Protein AF-A0A940Z3B4-F1 (afdb_monomer)

Foldseek 3Di:
DPPPPPQDPDFFPLSNVVSVCVVVVVVVVQVVCCVVVVDHPCSVVVSVVRCVVGTDPDPPPD

Solvent-accessible surface area (backbone atoms only — not comparable to full-atom values): 3719 Å² total; per-residue (Å²): 132,87,79,78,63,89,67,62,86,50,67,13,52,17,41,43,51,49,48,51,31,54,77,71,49,48,55,56,55,49,52,52,47,24,70,75,68,71,48,80,76,51,63,66,61,52,25,52,50,34,22,70,76,40,52,54,90,66,80,81,81,121

Mean predicted aligned error: 7.81 Å

Sequence (62 aa):
MKVRTGLKVGNGLGDTVADLAHLTGMDQLAKTYEQVTGNSCGCKERQDKLNQLFQFSIPRVG

pLDDT: mean 80.37, std 16.75, range [33.91, 94.19]

Secondary structure (DSSP, 8-state):
----------SBHHHHHHHHHHHHTHHHHHHHHHHHH-----HHHHHHHHHHHSB-------

Structure (mmCIF, N/CA/C/O backbone):
data_AF-A0A940Z3B4-F1
#
_entry.id   AF-A0A940Z3B4-F1
#
loop_
_atom_site.group_PDB
_atom_site.id
_atom_site.type_symbol
_atom_site.label_atom_id
_atom_site.label_alt_id
_atom_site.label_comp_id
_atom_site.label_asym_id
_atom_site.label_entity_id
_atom_site.label_seq_id
_atom_site.pdbx_PDB_ins_code
_atom_site.Cartn_x
_atom_site.Cartn_y
_atom_site.Cartn_z
_atom_site.occupancy
_atom_site.B_iso_or_equiv
_atom_site.auth_seq_id
_atom_site.auth_comp_id
_atom_site.auth_asym_id
_atom_site.auth_atom_id
_atom_site.pdbx_PDB_model_num
ATOM 1 N N . MET A 1 1 ? -0.963 -20.683 -24.577 1.00 36.72 1 MET A N 1
ATOM 2 C CA . MET A 1 1 ? -2.122 -19.938 -24.037 1.00 36.72 1 MET A CA 1
ATOM 3 C C . MET A 1 1 ? -1.643 -18.555 -23.629 1.00 36.72 1 MET A C 1
ATOM 5 O O . MET A 1 1 ? -0.773 -18.459 -22.776 1.00 36.72 1 MET A O 1
ATOM 9 N N . LYS A 1 2 ? -2.117 -17.489 -24.283 1.00 33.91 2 LYS A N 1
ATOM 10 C CA . LYS A 1 2 ? -1.819 -16.112 -23.862 1.00 33.91 2 LYS A CA 1
ATOM 11 C C . LYS A 1 2 ? -2.788 -15.793 -22.730 1.00 33.91 2 LYS A C 1
ATOM 13 O O . LYS A 1 2 ? -3.907 -15.361 -22.987 1.00 33.91 2 LYS A O 1
ATOM 18 N N . VAL A 1 3 ? -2.386 -16.083 -21.494 1.00 40.94 3 VAL A N 1
ATOM 19 C CA . VAL A 1 3 ? -3.086 -15.576 -20.311 1.00 40.94 3 VAL A CA 1
ATOM 20 C C . VAL A 1 3 ? -2.874 -14.066 -20.341 1.00 40.94 3 VAL A C 1
ATOM 22 O O . VAL A 1 3 ? -1.858 -13.553 -19.889 1.00 40.94 3 VAL A O 1
ATOM 25 N N . ARG A 1 4 ? -3.775 -13.342 -21.009 1.00 49.06 4 ARG A N 1
ATOM 26 C CA . ARG A 1 4 ? -3.861 -11.888 -20.891 1.00 49.06 4 ARG A CA 1
ATOM 27 C C . ARG A 1 4 ? -4.477 -11.624 -19.527 1.00 49.06 4 ARG A C 1
ATOM 29 O O .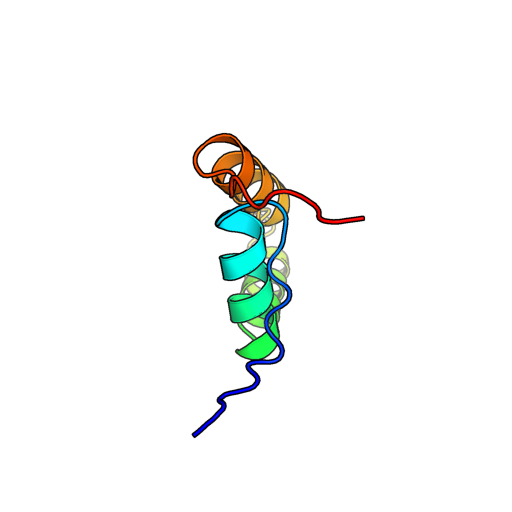 ARG A 1 4 ? -5.670 -11.367 -19.419 1.00 49.06 4 ARG A O 1
ATOM 36 N N . THR A 1 5 ? -3.682 -11.811 -18.479 1.00 54.12 5 THR A N 1
ATOM 37 C CA . THR A 1 5 ? -4.045 -11.380 -17.136 1.00 54.12 5 THR A CA 1
ATOM 38 C C . THR A 1 5 ? -4.333 -9.889 -17.225 1.00 54.12 5 THR A C 1
ATOM 40 O O . THR A 1 5 ? -3.481 -9.139 -17.693 1.00 54.12 5 THR A O 1
ATOM 43 N N . GLY A 1 6 ? -5.514 -9.448 -16.794 1.00 55.62 6 GLY A N 1
ATOM 44 C CA . GLY A 1 6 ? -5.861 -8.025 -16.689 1.00 55.62 6 GLY A CA 1
ATOM 45 C C . GLY A 1 6 ? -5.041 -7.263 -15.638 1.00 55.62 6 GLY A C 1
ATOM 46 O O . GLY A 1 6 ? -5.444 -6.177 -15.241 1.00 55.62 6 GLY A O 1
ATOM 47 N N . LEU A 1 7 ? -3.923 -7.841 -15.182 1.00 58.16 7 LEU A N 1
ATOM 48 C CA . LEU A 1 7 ? -2.938 -7.202 -14.325 1.00 58.16 7 LEU A CA 1
ATOM 49 C C . LEU A 1 7 ? -2.334 -6.020 -15.077 1.00 58.16 7 LEU A C 1
ATOM 51 O O . LEU A 1 7 ? -1.698 -6.205 -16.121 1.00 58.16 7 LEU A O 1
ATOM 55 N N . LYS A 1 8 ? -2.490 -4.816 -14.532 1.00 62.44 8 LYS A N 1
ATOM 56 C CA . LYS A 1 8 ? -1.672 -3.695 -14.962 1.00 62.44 8 LYS A CA 1
ATOM 57 C C . LYS A 1 8 ? -0.331 -3.869 -14.276 1.00 62.44 8 LYS A C 1
ATOM 59 O O . LYS A 1 8 ? -0.227 -3.948 -13.057 1.00 62.44 8 LYS A O 1
ATOM 64 N N . VAL A 1 9 ? 0.726 -3.950 -15.073 1.00 63.53 9 VAL A N 1
ATOM 65 C CA . VAL A 1 9 ? 2.068 -3.911 -14.505 1.00 63.53 9 VAL A CA 1
ATOM 66 C C . VAL A 1 9 ? 2.316 -2.466 -14.084 1.00 63.53 9 VAL A C 1
ATOM 68 O O . VAL A 1 9 ? 2.563 -1.602 -14.925 1.00 63.53 9 VAL A O 1
ATOM 71 N N . GLY A 1 10 ? 2.120 -2.192 -12.795 1.00 72.75 10 GLY A N 1
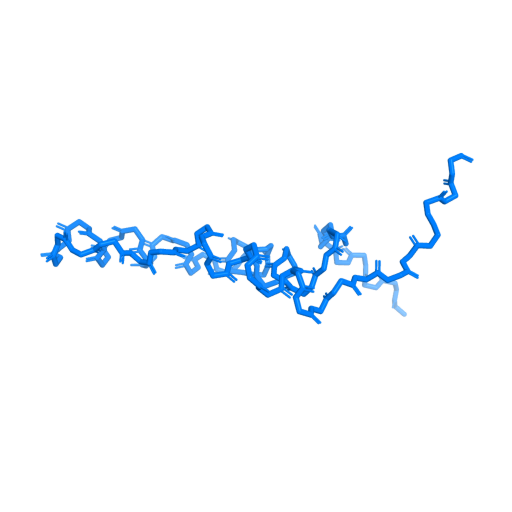ATOM 72 C CA . GLY A 1 10 ? 2.390 -0.888 -12.201 1.00 72.75 10 GLY A CA 1
ATOM 73 C C . GLY A 1 10 ? 3.886 -0.597 -12.090 1.00 72.75 10 GLY A C 1
ATOM 74 O O . GLY A 1 10 ? 4.724 -1.248 -12.712 1.00 72.75 10 GLY A O 1
ATOM 75 N N . ASN A 1 11 ? 4.238 0.402 -11.289 1.00 77.69 11 ASN A N 1
ATOM 76 C CA . ASN A 1 11 ? 5.619 0.855 -11.143 1.00 77.69 11 ASN A CA 1
ATOM 77 C C . ASN A 1 11 ? 6.466 -0.098 -10.269 1.00 77.69 11 ASN A C 1
ATOM 79 O O . ASN A 1 11 ? 7.692 0.003 -10.288 1.00 77.69 11 ASN A O 1
ATOM 83 N N . GLY A 1 12 ? 5.853 -1.032 -9.528 1.00 86.56 12 GLY A N 1
ATOM 84 C CA . GLY A 1 12 ? 6.560 -2.013 -8.695 1.00 86.56 12 GLY A CA 1
ATOM 85 C C . GLY A 1 12 ? 5.692 -3.165 -8.170 1.00 86.56 12 GLY A C 1
ATOM 86 O O . GLY A 1 12 ? 4.529 -3.332 -8.558 1.00 86.56 12 GLY A O 1
ATOM 87 N N . LEU A 1 13 ? 6.262 -3.976 -7.265 1.00 90.44 13 LEU A N 1
ATOM 88 C CA . LEU A 1 13 ? 5.565 -5.126 -6.660 1.00 90.44 13 LEU A CA 1
ATOM 89 C C . LEU A 1 13 ? 4.313 -4.719 -5.879 1.00 90.44 13 LEU A C 1
ATOM 91 O O . LEU A 1 13 ? 3.335 -5.463 -5.878 1.00 90.44 13 LEU A O 1
ATOM 95 N N . GLY A 1 14 ? 4.329 -3.556 -5.229 1.00 90.81 14 GLY A N 1
ATOM 96 C CA . GLY A 1 14 ? 3.185 -3.059 -4.469 1.00 90.81 14 GLY A CA 1
ATOM 97 C C . GLY A 1 14 ? 1.948 -2.898 -5.346 1.00 90.81 14 GLY A C 1
ATOM 98 O O . GLY A 1 14 ? 0.868 -3.336 -4.962 1.00 90.81 14 GLY A O 1
ATOM 99 N N . ASP A 1 15 ? 2.111 -2.350 -6.549 1.00 89.56 15 ASP A N 1
ATOM 100 C CA . ASP A 1 15 ? 1.016 -2.195 -7.513 1.00 89.56 15 ASP A CA 1
ATOM 101 C C . ASP A 1 15 ? 0.486 -3.547 -8.004 1.00 89.56 15 ASP A C 1
ATOM 103 O O . ASP A 1 15 ? -0.716 -3.727 -8.154 1.00 89.56 15 ASP A O 1
ATOM 107 N N . THR A 1 16 ? 1.371 -4.528 -8.186 1.00 89.94 16 THR A N 1
ATOM 108 C CA . THR A 1 16 ? 0.982 -5.890 -8.589 1.00 89.94 16 THR A CA 1
ATOM 109 C C . THR A 1 16 ? 0.143 -6.571 -7.510 1.00 89.94 16 THR A C 1
ATOM 111 O O . THR A 1 16 ? -0.864 -7.212 -7.806 1.00 89.94 16 THR A O 1
ATOM 114 N N . VAL A 1 17 ? 0.557 -6.432 -6.247 1.00 89.81 17 VAL A N 1
ATOM 115 C CA . VAL A 1 17 ? -0.178 -6.970 -5.097 1.00 89.81 17 VAL A CA 1
ATOM 116 C C . VAL A 1 17 ? -1.519 -6.260 -4.941 1.00 89.81 17 VAL A C 1
ATOM 118 O O . VAL A 1 17 ? -2.514 -6.933 -4.695 1.00 89.81 17 VAL A O 1
ATOM 121 N N . ALA A 1 18 ? -1.566 -4.939 -5.126 1.00 90.62 18 ALA A N 1
ATOM 122 C CA . ALA A 1 18 ? -2.807 -4.171 -5.082 1.00 90.62 18 ALA A CA 1
ATOM 123 C C . ALA A 1 18 ? -3.785 -4.610 -6.185 1.00 90.62 18 ALA A C 1
ATOM 125 O O . ALA A 1 18 ? -4.944 -4.890 -5.896 1.00 90.62 18 ALA A O 1
ATOM 126 N N . ASP A 1 19 ? -3.319 -4.768 -7.424 1.00 88.31 19 ASP A N 1
ATOM 127 C CA . ASP A 1 19 ? -4.145 -5.259 -8.532 1.00 88.31 19 ASP A CA 1
ATOM 128 C C . ASP A 1 19 ? -4.667 -6.678 -8.272 1.00 88.31 19 ASP A C 1
ATOM 130 O O . ASP A 1 19 ? -5.844 -6.964 -8.490 1.00 88.31 19 ASP A O 1
ATOM 134 N N . LEU A 1 20 ? -3.818 -7.577 -7.765 1.00 88.94 20 LEU A N 1
ATOM 135 C CA . LEU A 1 20 ? -4.235 -8.929 -7.390 1.00 88.94 20 LEU A CA 1
ATOM 136 C C . LEU A 1 20 ? -5.246 -8.919 -6.240 1.00 88.94 20 LEU A C 1
ATOM 138 O O . LEU A 1 20 ? -6.240 -9.643 -6.299 1.00 88.94 20 LEU A O 1
ATOM 142 N N . ALA A 1 21 ? -5.027 -8.096 -5.215 1.00 90.69 21 ALA A N 1
ATOM 143 C CA . ALA A 1 21 ? -5.948 -7.936 -4.093 1.00 90.69 21 ALA A CA 1
ATOM 144 C C . ALA A 1 21 ? -7.303 -7.381 -4.554 1.00 90.69 21 ALA A C 1
ATOM 146 O O . ALA A 1 21 ? -8.348 -7.835 -4.085 1.00 90.69 21 ALA A O 1
ATOM 147 N N . HIS A 1 22 ? -7.297 -6.476 -5.531 1.00 88.69 22 HIS A N 1
ATOM 148 C CA . HIS A 1 22 ? -8.504 -5.934 -6.135 1.00 88.69 22 HIS A CA 1
ATOM 149 C C . HIS A 1 22 ? -9.276 -6.993 -6.923 1.00 88.69 22 HIS A C 1
ATOM 151 O O . HIS A 1 22 ? -10.470 -7.198 -6.704 1.00 88.69 22 HIS A O 1
ATOM 157 N N . LEU A 1 23 ? -8.577 -7.717 -7.801 1.00 89.19 23 LEU A N 1
ATOM 158 C CA . LEU A 1 23 ? -9.156 -8.762 -8.647 1.00 89.19 23 LEU A CA 1
ATOM 159 C C . LEU A 1 23 ? -9.716 -9.937 -7.837 1.00 89.19 23 LEU A C 1
ATOM 161 O O . LEU A 1 23 ? -10.680 -10.571 -8.258 1.00 89.19 23 LEU A O 1
ATOM 165 N N . THR A 1 24 ? -9.118 -10.226 -6.683 1.00 89.19 24 THR A N 1
ATOM 166 C CA . THR A 1 24 ? -9.557 -11.297 -5.775 1.00 89.19 24 THR A CA 1
ATOM 167 C C . THR A 1 24 ? -10.564 -10.824 -4.722 1.00 89.19 24 THR A C 1
ATOM 169 O O . THR A 1 24 ? -11.102 -11.649 -3.988 1.00 89.19 24 THR A O 1
ATOM 172 N N . GLY A 1 25 ? -10.849 -9.518 -4.644 1.00 88.38 25 GLY A N 1
ATOM 173 C CA . GLY A 1 25 ? -11.795 -8.935 -3.687 1.00 88.38 25 GLY A CA 1
ATOM 174 C C . GLY A 1 25 ? -11.255 -8.756 -2.261 1.00 88.38 25 GLY A C 1
ATOM 175 O O . GLY A 1 25 ? -12.010 -8.392 -1.361 1.00 88.38 25 GLY A O 1
ATOM 176 N N . MET A 1 26 ? -9.955 -8.956 -2.029 1.00 88.44 26 MET A N 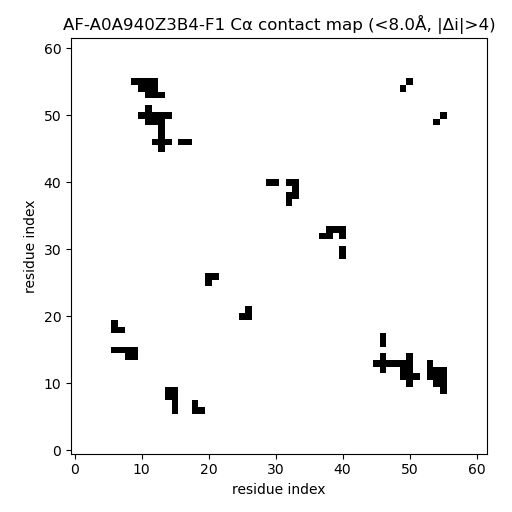1
AT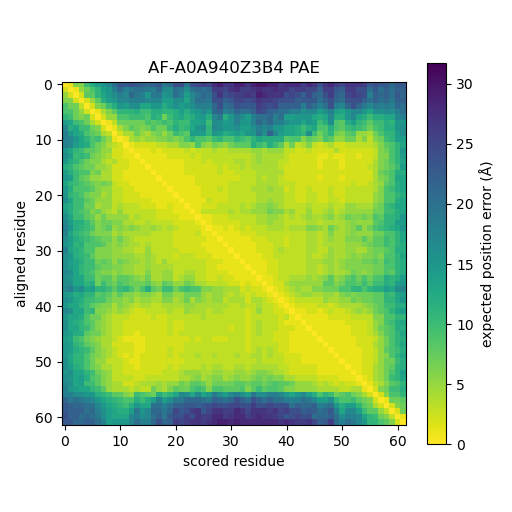OM 177 C CA . MET A 1 26 ? -9.328 -8.798 -0.709 1.00 88.44 26 MET A CA 1
ATOM 178 C C . MET A 1 26 ? -9.344 -7.348 -0.203 1.00 88.44 26 MET A C 1
ATOM 180 O O . MET A 1 26 ? -9.385 -7.126 1.008 1.00 88.44 26 MET A O 1
ATOM 184 N N . ASP A 1 27 ? -9.399 -6.362 -1.103 1.00 85.75 27 ASP A N 1
ATOM 185 C CA . ASP A 1 27 ? -9.580 -4.948 -0.739 1.00 85.75 27 ASP A CA 1
ATOM 186 C C . ASP A 1 27 ? -10.849 -4.714 0.090 1.00 85.75 27 ASP A C 1
ATOM 188 O O . ASP A 1 27 ? -10.886 -3.845 0.961 1.00 85.75 27 ASP A O 1
ATOM 192 N N . GLN A 1 28 ? -11.911 -5.481 -0.179 1.00 89.75 28 GLN A N 1
ATOM 193 C CA . GLN A 1 28 ? -13.169 -5.361 0.555 1.00 89.75 28 GLN A CA 1
ATOM 194 C C . GLN A 1 28 ? -13.004 -5.856 1.990 1.00 89.75 28 GLN A C 1
ATOM 196 O O . GLN A 1 28 ? -13.463 -5.191 2.915 1.00 89.75 28 GLN A O 1
ATOM 201 N N . LEU A 1 29 ? -12.282 -6.964 2.182 1.00 90.62 29 LEU A N 1
ATOM 202 C CA . LEU A 1 29 ? -11.972 -7.492 3.509 1.00 90.62 29 LEU A CA 1
ATOM 203 C C . LEU A 1 29 ? -11.159 -6.484 4.323 1.00 90.62 29 LEU A C 1
ATOM 205 O O . LEU A 1 29 ? -11.503 -6.203 5.470 1.00 90.62 29 LEU A O 1
ATOM 209 N N . ALA A 1 30 ? -10.138 -5.878 3.712 1.00 88.81 30 ALA A N 1
ATOM 210 C CA . ALA A 1 30 ? -9.342 -4.840 4.358 1.00 88.81 30 ALA A CA 1
ATOM 211 C C . ALA A 1 30 ? -10.208 -3.641 4.780 1.00 88.81 30 ALA A C 1
ATOM 213 O O . ALA A 1 30 ? -10.142 -3.224 5.933 1.00 88.81 30 ALA A O 1
ATOM 214 N N . LYS A 1 31 ? -11.090 -3.150 3.899 1.00 88.06 31 LYS A N 1
ATOM 215 C CA . LYS A 1 31 ? -12.029 -2.061 4.226 1.00 88.06 31 LYS A CA 1
ATOM 216 C C . LYS A 1 31 ? -12.976 -2.426 5.366 1.00 88.06 31 LYS A C 1
ATOM 218 O O . LYS A 1 31 ? -13.168 -1.627 6.277 1.00 88.06 31 LYS A O 1
ATOM 223 N N . THR A 1 32 ? -13.550 -3.629 5.348 1.00 90.69 32 THR A N 1
ATOM 224 C CA . THR A 1 32 ? -14.427 -4.075 6.442 1.00 90.69 32 THR A CA 1
ATOM 225 C C . THR A 1 32 ? -13.669 -4.190 7.761 1.00 90.69 32 THR A C 1
ATOM 227 O O . THR A 1 32 ? -14.188 -3.799 8.801 1.00 90.69 32 THR A O 1
ATOM 230 N N . TYR A 1 33 ? -12.416 -4.647 7.729 1.00 89.25 33 TYR A N 1
ATOM 231 C CA . TYR A 1 33 ? -11.563 -4.702 8.911 1.00 89.25 33 TYR A CA 1
ATOM 232 C C . TYR A 1 33 ? -11.278 -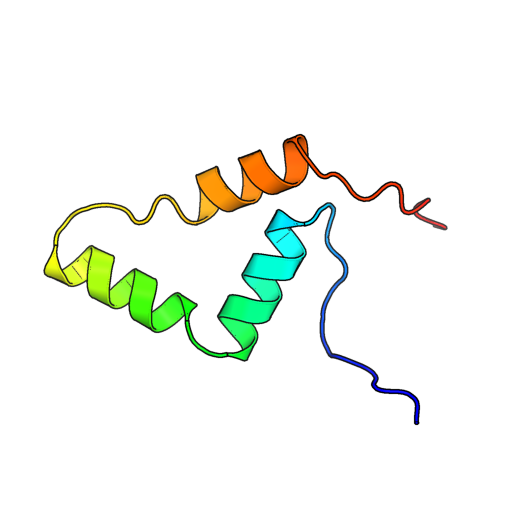3.304 9.473 1.00 89.25 33 TYR A C 1
ATOM 234 O O . TYR A 1 33 ? -11.378 -3.103 10.684 1.00 89.25 33 TYR A O 1
ATOM 242 N N . GLU A 1 34 ? -10.980 -2.323 8.616 1.00 92.19 34 GLU A N 1
ATOM 243 C CA . GLU A 1 34 ? -10.804 -0.926 9.034 1.00 92.19 34 GLU A CA 1
ATOM 244 C C . GLU A 1 34 ? -12.072 -0.367 9.687 1.00 92.19 34 GLU A C 1
ATOM 246 O O . GLU A 1 34 ? -11.998 0.265 10.738 1.00 92.19 34 GLU A O 1
ATOM 251 N N . GLN A 1 35 ? -13.243 -0.642 9.107 1.00 90.25 35 GLN A N 1
ATOM 252 C CA . GLN A 1 35 ? -14.529 -0.197 9.651 1.00 90.25 35 GLN A CA 1
ATOM 253 C C . GLN A 1 35 ? -14.845 -0.826 11.013 1.00 90.25 35 GLN A C 1
ATOM 255 O O . GLN A 1 35 ? -15.349 -0.141 11.898 1.00 90.25 35 GLN A O 1
ATOM 260 N N . VAL A 1 36 ? -14.559 -2.120 11.186 1.00 94.19 36 VAL A N 1
ATOM 261 C CA . VAL A 1 36 ? -14.865 -2.861 12.422 1.00 94.19 36 VAL A CA 1
ATOM 262 C C . VAL A 1 36 ? -13.880 -2.528 13.539 1.00 94.19 36 VAL A C 1
ATOM 264 O O . VAL A 1 36 ? -14.275 -2.409 14.695 1.00 94.19 36 VAL A O 1
ATOM 267 N N . THR A 1 37 ? -12.594 -2.395 13.214 1.00 93.25 37 THR A N 1
ATOM 268 C CA . THR A 1 37 ? -11.543 -2.202 14.224 1.00 93.25 37 THR A CA 1
ATOM 269 C C . THR A 1 37 ? -11.189 -0.740 14.468 1.00 93.25 37 THR A C 1
ATOM 271 O O . THR A 1 37 ? -10.522 -0.444 15.457 1.00 93.25 37 THR A O 1
ATOM 274 N N . GLY A 1 38 ? -11.577 0.170 13.571 1.00 90.56 38 GLY A N 1
ATOM 275 C CA . GLY A 1 38 ? -11.164 1.573 13.599 1.00 90.56 38 GLY A CA 1
ATOM 276 C C . GLY A 1 38 ? -9.676 1.797 13.300 1.00 90.56 38 GLY A C 1
ATOM 277 O O . GLY A 1 38 ? -9.218 2.937 13.314 1.00 90.56 38 GLY A O 1
ATOM 278 N N . ASN A 1 39 ? -8.908 0.738 13.023 1.00 88.69 39 ASN A N 1
ATOM 279 C CA . ASN A 1 39 ? -7.493 0.832 12.677 1.00 88.69 39 ASN A CA 1
ATOM 280 C C . ASN A 1 39 ? -7.339 0.907 11.162 1.00 88.69 39 ASN A C 1
ATOM 282 O O . ASN A 1 39 ? -7.895 0.069 10.456 1.00 88.69 39 ASN A O 1
ATOM 286 N N . SER A 1 40 ? -6.536 1.845 10.654 1.00 87.38 40 SER A N 1
ATOM 287 C CA . SER A 1 40 ? -6.210 1.845 9.226 1.00 87.38 40 SER A CA 1
ATOM 288 C C . SER A 1 40 ? -5.370 0.614 8.866 1.00 87.38 40 SER A C 1
ATOM 290 O O . SER A 1 40 ? -4.369 0.310 9.512 1.00 87.38 40 SER A O 1
ATOM 292 N N . CYS A 1 41 ? -5.740 -0.054 7.776 1.00 87.44 41 CYS A N 1
ATOM 293 C CA . CYS A 1 41 ? -4.959 -1.067 7.080 1.00 87.44 41 CYS A CA 1
ATOM 294 C C . CYS A 1 41 ? -3.564 -0.531 6.726 1.00 87.44 41 CYS A C 1
ATOM 296 O O . CYS A 1 41 ? -2.588 -1.287 6.686 1.00 87.44 41 CYS A O 1
ATOM 298 N N . GLY A 1 42 ? -3.462 0.768 6.414 1.00 91.19 42 GLY A N 1
ATOM 299 C CA . GLY A 1 42 ? -2.259 1.346 5.819 1.00 91.19 42 GLY A CA 1
ATOM 300 C C .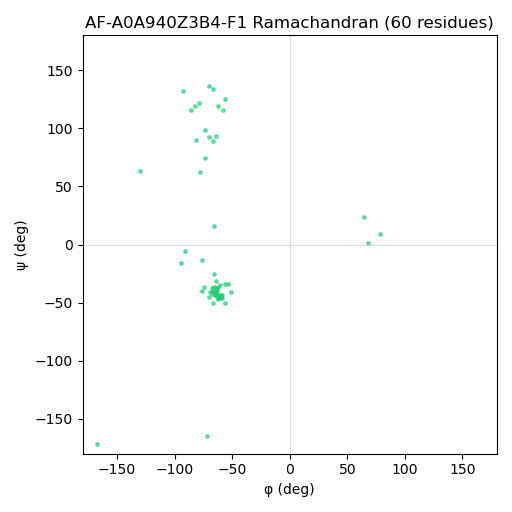 GLY A 1 42 ? -1.976 0.776 4.426 1.00 91.19 42 GLY A C 1
ATOM 301 O O . GLY A 1 42 ? -0.830 0.781 3.984 1.00 91.19 42 GLY A O 1
ATOM 302 N N . CYS A 1 43 ? -3.004 0.256 3.742 1.00 90.56 43 CYS A N 1
ATOM 303 C CA . CYS A 1 43 ? -2.895 -0.444 2.461 1.00 90.56 43 CYS A CA 1
ATOM 304 C C . CYS A 1 43 ? -2.091 0.375 1.424 1.00 90.56 43 CYS A C 1
ATOM 306 O O . CYS A 1 43 ? -1.217 -0.172 0.753 1.00 90.56 43 CYS A O 1
ATOM 308 N N . LYS A 1 44 ? -2.305 1.700 1.365 1.00 90.00 44 LYS A N 1
ATOM 309 C CA . LYS A 1 44 ? -1.589 2.600 0.447 1.00 90.00 44 LYS A CA 1
ATOM 310 C C . LYS A 1 44 ? -0.116 2.801 0.817 1.00 90.00 44 LYS A C 1
ATOM 312 O O . LYS A 1 44 ? 0.748 2.670 -0.041 1.00 90.00 44 LYS A O 1
ATOM 317 N N . GLU A 1 45 ? 0.186 3.036 2.094 1.00 92.88 45 GLU A N 1
ATOM 318 C CA . GLU A 1 45 ? 1.576 3.186 2.549 1.00 92.88 45 GLU A CA 1
ATOM 319 C C . GLU A 1 45 ? 2.375 1.894 2.325 1.00 92.88 45 GLU A C 1
ATOM 321 O O . GLU A 1 45 ? 3.525 1.931 1.888 1.00 92.88 45 GLU A O 1
ATOM 326 N N . ARG A 1 46 ? 1.752 0.735 2.575 1.00 93.38 46 ARG A N 1
ATOM 327 C CA . ARG A 1 46 ? 2.359 -0.579 2.325 1.00 93.38 46 ARG A CA 1
ATOM 328 C C . ARG A 1 46 ? 2.656 -0.775 0.844 1.00 93.38 46 ARG A C 1
ATOM 330 O O . ARG A 1 46 ? 3.768 -1.176 0.510 1.00 93.38 46 ARG A O 1
ATOM 337 N N . GLN A 1 47 ? 1.695 -0.460 -0.024 1.00 92.31 47 GLN A N 1
ATOM 338 C CA . GLN A 1 47 ? 1.868 -0.488 -1.475 1.00 92.31 47 GLN A CA 1
ATOM 339 C C . GLN A 1 47 ? 3.040 0.400 -1.906 1.00 92.31 47 GLN A C 1
ATOM 341 O O . GLN A 1 47 ? 3.929 -0.063 -2.618 1.00 92.31 47 GLN A O 1
ATOM 346 N N . ASP A 1 48 ? 3.081 1.648 -1.440 1.00 91.94 48 ASP A N 1
ATOM 347 C CA . ASP A 1 48 ? 4.106 2.605 -1.849 1.00 91.94 48 ASP A CA 1
ATOM 348 C C . ASP A 1 48 ? 5.499 2.201 -1.328 1.00 91.94 48 ASP A C 1
ATOM 350 O O . ASP A 1 48 ? 6.465 2.250 -2.087 1.00 91.94 48 ASP A O 1
ATOM 354 N N . LYS A 1 49 ? 5.617 1.693 -0.090 1.00 93.81 49 LYS A N 1
ATOM 355 C CA . LYS A 1 49 ? 6.868 1.095 0.424 1.00 93.81 49 LYS A CA 1
ATOM 356 C C . LYS A 1 49 ? 7.320 -0.098 -0.414 1.00 93.81 49 LYS A C 1
ATOM 358 O O . LYS A 1 49 ? 8.495 -0.197 -0.752 1.00 93.81 49 LYS A O 1
ATOM 363 N N . LEU A 1 50 ? 6.404 -1.001 -0.762 1.00 91.88 50 LEU A N 1
ATOM 364 C CA . LEU A 1 50 ? 6.710 -2.155 -1.610 1.00 91.88 50 LEU A CA 1
ATOM 365 C C . LEU A 1 50 ? 7.167 -1.727 -3.007 1.00 91.88 50 LEU A C 1
ATOM 367 O O . LEU A 1 50 ? 8.100 -2.318 -3.540 1.00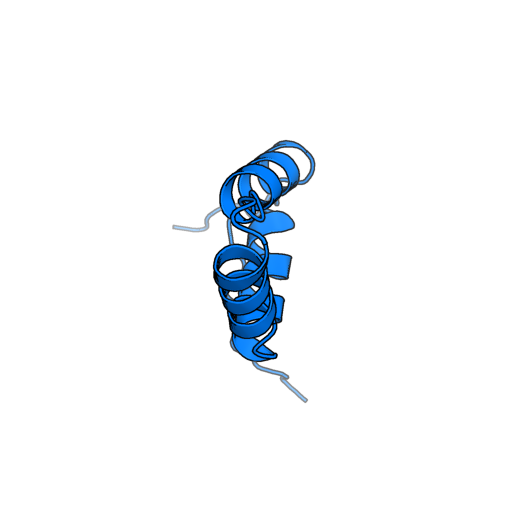 91.88 50 LEU A O 1
ATOM 371 N N . ASN A 1 51 ? 6.565 -0.682 -3.574 1.00 91.00 51 ASN A N 1
ATOM 372 C CA . ASN A 1 51 ? 6.988 -0.113 -4.851 1.00 91.00 51 ASN A CA 1
ATOM 373 C C . ASN A 1 51 ? 8.366 0.553 -4.768 1.00 91.00 51 ASN A C 1
ATOM 375 O O . ASN A 1 51 ? 9.143 0.432 -5.707 1.00 91.00 51 ASN A O 1
ATOM 379 N N . GLN A 1 52 ? 8.684 1.228 -3.660 1.00 90.62 52 GLN A N 1
ATOM 380 C CA . GLN A 1 52 ? 10.003 1.833 -3.445 1.00 90.62 52 GLN A CA 1
ATOM 381 C C . GLN A 1 52 ? 11.100 0.775 -3.285 1.00 90.62 52 GLN A C 1
ATOM 383 O O . GLN A 1 52 ? 12.185 0.927 -3.838 1.00 90.62 52 GLN A O 1
ATOM 388 N N . LEU A 1 53 ? 10.822 -0.297 -2.537 1.00 90.75 53 LEU A N 1
ATOM 389 C CA . LEU A 1 53 ? 11.780 -1.380 -2.299 1.00 90.75 53 LEU A CA 1
ATOM 390 C C . LEU A 1 53 ? 11.956 -2.282 -3.525 1.00 90.75 53 LEU A C 1
ATOM 392 O O . LEU A 1 53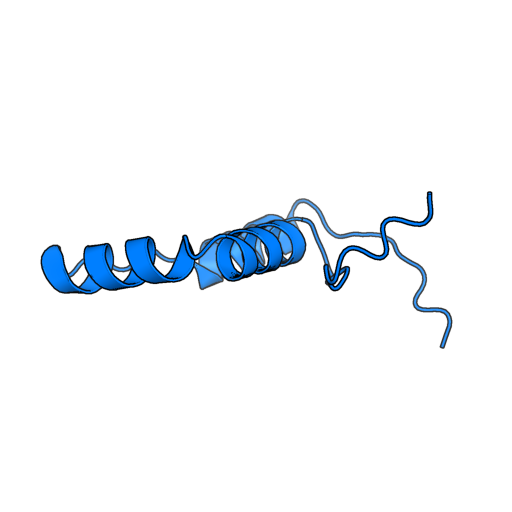 ? 13.059 -2.745 -3.800 1.00 90.75 53 LEU A O 1
ATOM 396 N N . PHE A 1 54 ? 10.872 -2.530 -4.258 1.00 89.25 54 PHE A N 1
ATOM 397 C CA . PHE A 1 54 ? 10.837 -3.444 -5.394 1.00 89.25 54 PHE A CA 1
ATOM 398 C C . PHE A 1 54 ? 10.199 -2.772 -6.606 1.00 89.25 54 PHE A C 1
ATOM 400 O O . PHE A 1 54 ? 9.137 -3.172 -7.098 1.00 89.25 54 PHE A O 1
ATOM 407 N N . GLN A 1 55 ? 10.868 -1.726 -7.076 1.00 86.44 55 GLN A N 1
ATOM 408 C CA . GLN A 1 55 ? 10.487 -1.035 -8.294 1.00 86.44 55 GLN A CA 1
ATOM 409 C C . GLN A 1 55 ? 10.769 -1.926 -9.502 1.00 86.44 55 GLN A C 1
ATOM 411 O O . GLN A 1 55 ? 11.835 -2.536 -9.616 1.00 86.44 55 GLN A O 1
ATOM 416 N N . PHE A 1 56 ? 9.831 -1.976 -10.440 1.00 83.25 56 PHE A N 1
ATOM 417 C CA . PHE A 1 56 ? 10.069 -2.650 -11.701 1.00 83.25 56 PHE A CA 1
ATOM 418 C C . PHE A 1 56 ? 10.825 -1.717 -12.642 1.00 83.25 56 PHE A C 1
ATOM 420 O O . PHE A 1 56 ? 10.340 -0.655 -13.032 1.00 83.25 56 PHE A O 1
ATOM 427 N N . SER A 1 57 ? 12.019 -2.131 -13.050 1.00 67.19 57 SER A N 1
ATOM 428 C CA . SER A 1 57 ? 12.789 -1.511 -14.127 1.00 67.19 57 SER A CA 1
ATOM 429 C C . SER A 1 57 ? 12.227 -1.941 -15.481 1.00 67.19 57 SER A C 1
ATOM 431 O O . SER A 1 57 ? 12.881 -2.602 -16.282 1.00 67.19 57 SER A O 1
ATOM 433 N N . ILE A 1 58 ? 10.972 -1.578 -15.739 1.00 58.88 58 ILE A N 1
ATOM 434 C CA . ILE A 1 58 ? 10.401 -1.703 -17.075 1.00 58.88 58 ILE A CA 1
ATOM 435 C C . ILE A 1 58 ? 10.791 -0.419 -17.799 1.00 58.88 58 ILE A C 1
ATOM 437 O O . ILE A 1 58 ? 10.367 0.658 -17.366 1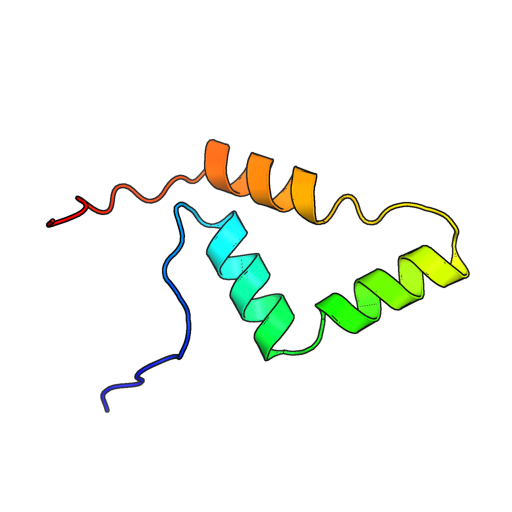.00 58.88 58 ILE A O 1
ATOM 441 N N . PRO A 1 59 ? 11.605 -0.476 -18.869 1.00 49.81 59 PRO A N 1
ATOM 442 C CA . PRO A 1 59 ? 11.774 0.687 -19.716 1.00 49.81 59 PRO A CA 1
ATOM 443 C C . PRO A 1 59 ? 10.376 1.042 -20.214 1.00 49.81 59 PRO A C 1
ATOM 445 O O . PRO A 1 59 ? 9.732 0.235 -20.888 1.00 49.81 59 PRO A O 1
ATOM 448 N N . ARG A 1 60 ? 9.866 2.219 -19.834 1.00 56.66 60 ARG A N 1
ATOM 449 C CA . ARG A 1 60 ? 8.685 2.768 -20.496 1.00 56.66 60 ARG A CA 1
ATOM 450 C C . ARG A 1 60 ? 9.104 3.016 -21.937 1.00 56.66 60 ARG A C 1
ATOM 452 O O . ARG A 1 60 ? 9.715 4.038 -22.231 1.00 56.66 60 ARG A O 1
ATOM 459 N N . VAL A 1 61 ? 8.851 2.044 -22.806 1.00 54.75 61 VAL A N 1
ATOM 460 C CA . VAL A 1 61 ? 8.884 2.261 -24.246 1.00 54.75 61 VAL A CA 1
ATOM 461 C C . VAL A 1 61 ? 7.667 3.136 -24.516 1.00 54.75 61 VAL A C 1
ATOM 463 O O . VAL A 1 61 ? 6.538 2.646 -24.533 1.00 54.75 61 VAL A O 1
ATOM 466 N N . GLY A 1 62 ? 7.911 4.446 -24.505 1.00 45.19 62 GLY A N 1
ATOM 467 C CA . GLY A 1 62 ? 6.974 5.456 -24.982 1.00 45.19 62 GLY A CA 1
ATOM 468 C C . GLY A 1 62 ? 6.870 5.408 -26.494 1.00 45.19 62 GLY A C 1
ATOM 469 O O . GLY A 1 62 ? 7.885 5.050 -27.135 1.00 45.19 62 GLY A O 1
#

Radius of gyration: 13.92 Å; Cα contacts (8 Å, |Δi|>4): 49; chains: 1; bounding box: 28×25×39 Å